Protein AF-A0AAN8F0F0-F1 (afdb_monomer_lite)

Foldseek 3Di:
DDDDDDDDDDQVVVVVVLVVCLVVDQEDADEPEDDDPPRDDPVSLLSQLQHQEHEYEYPDDEDACELVSLVSRQHQYYEAYPPYHYDLVSVLVSQVCVVVVVHRHAKYKHFYPDFCPPRDHDDDDVFQWDWDHDGRMIIIHGDDD

Organism: Trichostrongylus colubriformis (NCBI:txid6319)

Radius of gyration: 15.53 Å; chains: 1; bounding box: 41×33×35 Å

pLDDT: mean 73.92, std 14.9, range [37.16, 93.88]

Sequence (145 aa):
MSNISLGTGSCSTLAALLRHELNGSTIFFLHILEWPDDHFTTEILHLAVKKQAFYISGEEPIVPVDDNILAQLTSPNFSIGSPNLITRDGLQLFIEALARGNQKVKRGVISTNFRLREIPLPKPSSIRTFIQREGYEIRIASVEK

Structure (mmCIF, N/CA/C/O backbone):
data_AF-A0AAN8F0F0-F1
#
_entry.id   AF-A0AAN8F0F0-F1
#
loop_
_atom_site.group_PDB
_atom_site.id
_atom_site.type_symbol
_atom_site.label_atom_id
_atom_site.label_alt_id
_atom_site.label_comp_id
_atom_site.label_asym_id
_atom_site.label_entity_id
_atom_site.label_seq_id
_atom_site.pdbx_PDB_ins_code
_atom_site.Cartn_x
_atom_site.Cartn_y
_atom_site.Cartn_z
_atom_site.occupancy
_atom_site.B_iso_or_equiv
_atom_site.auth_seq_id
_atom_site.auth_comp_id
_atom_site.auth_asym_id
_atom_site.auth_atom_id
_atom_site.pdbx_PDB_model_num
ATOM 1 N N . MET A 1 1 ? 4.578 21.503 6.525 1.00 37.16 1 MET A N 1
ATOM 2 C CA . MET A 1 1 ? 4.302 20.577 5.407 1.00 37.16 1 MET A CA 1
ATOM 3 C C . MET A 1 1 ? 5.399 20.792 4.393 1.00 37.16 1 MET A C 1
ATOM 5 O O . MET A 1 1 ? 5.540 21.920 3.938 1.00 37.16 1 MET A O 1
ATOM 9 N N . SER A 1 2 ? 6.195 19.767 4.108 1.00 38.47 2 SER A N 1
ATOM 10 C CA . SER A 1 2 ? 7.252 19.857 3.101 1.00 38.47 2 SER A CA 1
ATOM 11 C C . SER A 1 2 ? 6.682 19.332 1.786 1.00 38.47 2 SER A C 1
ATOM 13 O O . SER A 1 2 ? 6.476 18.130 1.641 1.00 38.47 2 SER A O 1
ATOM 15 N N . ASN A 1 3 ? 6.356 20.238 0.862 1.00 38.06 3 ASN A N 1
ATOM 16 C CA . ASN A 1 3 ? 6.032 19.881 -0.517 1.00 38.06 3 ASN A CA 1
ATOM 17 C C . ASN A 1 3 ? 7.344 19.873 -1.288 1.00 38.06 3 ASN A C 1
ATOM 19 O O . ASN A 1 3 ? 7.949 20.928 -1.471 1.00 38.06 3 ASN A O 1
ATOM 23 N N . ILE A 1 4 ? 7.804 18.695 -1.694 1.00 45.84 4 ILE A N 1
ATOM 24 C CA . ILE A 1 4 ? 9.057 18.578 -2.427 1.00 45.84 4 ILE A CA 1
ATOM 25 C C . ILE A 1 4 ? 8.725 18.426 -3.913 1.00 45.84 4 ILE A C 1
ATOM 27 O O . ILE A 1 4 ? 8.178 17.411 -4.332 1.00 45.84 4 ILE A O 1
ATOM 31 N N . SER A 1 5 ? 9.045 19.457 -4.696 1.00 42.69 5 SER A N 1
ATOM 32 C CA . SER A 1 5 ? 9.149 19.374 -6.155 1.00 42.69 5 SER A CA 1
ATOM 33 C C . SER A 1 5 ? 10.637 19.286 -6.480 1.00 42.69 5 SER A C 1
ATOM 35 O O . SER A 1 5 ? 11.394 20.197 -6.141 1.00 42.69 5 SER A O 1
ATOM 37 N N . LEU A 1 6 ? 11.087 18.152 -7.014 1.00 47.19 6 LEU A N 1
ATOM 38 C CA . LEU A 1 6 ? 12.511 17.861 -7.188 1.00 47.19 6 LEU A CA 1
ATOM 39 C C . LEU A 1 6 ? 12.919 18.065 -8.649 1.00 47.19 6 LEU A C 1
ATOM 41 O O . LEU A 1 6 ? 12.478 17.322 -9.519 1.00 47.19 6 LEU A O 1
ATOM 45 N N . GLY A 1 7 ? 13.769 19.069 -8.887 1.00 42.69 7 GLY A N 1
ATOM 46 C CA . GLY A 1 7 ? 14.471 19.294 -10.155 1.00 42.69 7 GLY A CA 1
ATOM 47 C C . GLY A 1 7 ? 15.785 18.505 -10.265 1.00 42.69 7 GLY A C 1
ATOM 48 O O . GLY A 1 7 ? 16.237 17.883 -9.303 1.00 42.69 7 GLY A O 1
ATOM 49 N N . THR A 1 8 ? 16.401 18.547 -11.450 1.00 41.31 8 THR A N 1
ATOM 50 C CA . THR A 1 8 ? 17.546 17.726 -11.892 1.00 41.31 8 THR A CA 1
ATOM 51 C C . THR A 1 8 ? 18.831 17.955 -11.072 1.00 41.31 8 THR A C 1
ATOM 53 O O . THR A 1 8 ? 19.679 18.772 -11.436 1.00 41.31 8 THR A O 1
ATOM 56 N N . GLY A 1 9 ? 18.989 17.239 -9.957 1.00 45.97 9 GLY A N 1
ATOM 57 C CA . GLY A 1 9 ? 20.239 17.108 -9.194 1.00 45.97 9 GLY A CA 1
ATOM 58 C C . GLY A 1 9 ? 20.906 15.744 -9.414 1.00 45.97 9 GLY A C 1
ATOM 59 O O . GLY A 1 9 ? 20.268 14.815 -9.903 1.00 45.97 9 GLY A O 1
ATOM 60 N N . SER A 1 10 ? 22.187 15.593 -9.055 1.00 49.28 10 SER A N 1
ATOM 61 C CA . SER A 1 10 ? 22.862 14.290 -9.163 1.00 49.28 10 SER A CA 1
ATOM 62 C C . SER A 1 10 ? 22.271 13.259 -8.183 1.00 49.28 10 SER A C 1
ATOM 64 O O . SER A 1 10 ? 21.815 13.585 -7.081 1.00 49.28 10 SER A O 1
ATOM 66 N N . CYS A 1 11 ? 22.274 11.991 -8.594 1.00 51.75 11 CYS A N 1
ATOM 67 C CA . CYS A 1 11 ? 21.488 10.901 -8.006 1.00 51.75 11 CYS A CA 1
ATOM 68 C C . CYS A 1 11 ? 21.816 10.615 -6.528 1.00 51.75 11 CYS A C 1
ATOM 70 O O . CYS A 1 11 ? 20.927 10.329 -5.726 1.00 51.75 11 CYS A O 1
ATOM 72 N N . SER A 1 12 ? 23.089 10.719 -6.137 1.00 55.19 12 SER A N 1
ATOM 73 C CA . SER A 1 12 ? 23.535 10.491 -4.755 1.00 55.19 12 SER A CA 1
ATOM 74 C C . SER A 1 12 ? 23.131 11.630 -3.818 1.00 55.19 12 SER A C 1
ATOM 76 O O . SER A 1 12 ? 22.795 11.392 -2.656 1.00 55.19 12 SER A O 1
ATOM 78 N N . THR A 1 13 ? 23.098 12.860 -4.332 1.00 57.12 13 THR A N 1
ATOM 79 C CA . THR A 1 13 ? 22.659 14.045 -3.595 1.00 57.12 13 THR A CA 1
ATOM 80 C C . THR A 1 13 ? 21.148 14.022 -3.374 1.00 57.12 13 THR A C 1
ATOM 82 O O . THR A 1 13 ? 20.706 14.301 -2.262 1.00 57.12 13 THR A O 1
ATOM 85 N N . LEU A 1 14 ? 20.362 13.592 -4.369 1.00 58.78 14 LEU A N 1
ATOM 86 C CA . LEU A 1 14 ? 18.908 13.429 -4.240 1.00 58.78 14 LEU A CA 1
ATOM 87 C C . LEU A 1 14 ? 18.522 12.353 -3.218 1.00 58.78 14 LEU A C 1
ATOM 89 O O . LEU A 1 14 ? 17.679 12.608 -2.360 1.00 58.78 14 LEU A O 1
ATOM 93 N N . ALA A 1 15 ? 19.161 11.180 -3.247 1.00 61.81 15 ALA A N 1
ATOM 94 C CA . ALA A 1 15 ? 18.893 10.122 -2.270 1.00 61.81 15 ALA A CA 1
ATOM 95 C C . ALA A 1 15 ? 19.281 10.540 -0.839 1.00 61.81 15 ALA A C 1
ATOM 97 O O . ALA A 1 15 ? 18.559 10.247 0.114 1.00 61.81 15 ALA A O 1
ATOM 98 N N . ALA A 1 16 ? 20.399 11.256 -0.672 1.00 63.44 16 ALA A N 1
ATOM 99 C CA . ALA A 1 16 ? 20.814 11.787 0.625 1.00 63.44 16 ALA A CA 1
ATOM 100 C C . ALA A 1 16 ? 19.851 12.866 1.152 1.00 63.44 16 ALA A C 1
ATOM 102 O O . ALA A 1 16 ? 19.468 12.811 2.322 1.00 63.44 16 ALA A O 1
ATOM 103 N N . LEU A 1 17 ? 19.409 13.791 0.291 1.00 63.28 17 LEU A N 1
ATOM 104 C CA . LEU A 1 17 ? 18.383 14.792 0.611 1.00 63.28 17 LEU A CA 1
ATOM 105 C C . LEU A 1 17 ? 17.062 14.130 1.001 1.00 63.28 17 LEU A C 1
ATOM 107 O O . LEU A 1 17 ? 16.503 14.457 2.043 1.00 63.28 17 LEU A O 1
ATOM 111 N N . LEU A 1 18 ? 16.601 13.144 0.230 1.00 66.12 18 LEU A N 1
ATOM 112 C CA . LEU A 1 18 ? 15.383 12.400 0.543 1.00 66.12 18 LEU A CA 1
ATOM 113 C C . LEU A 1 18 ? 15.492 11.668 1.880 1.00 66.12 18 LEU A C 1
ATOM 115 O O . LEU A 1 18 ? 14.570 11.757 2.684 1.00 66.12 18 LEU A O 1
ATOM 119 N N . ARG A 1 19 ? 16.610 10.987 2.165 1.00 66.69 19 ARG A N 1
ATOM 120 C CA . ARG A 1 19 ? 16.824 10.335 3.469 1.00 66.69 19 ARG A CA 1
ATOM 121 C C . ARG A 1 19 ? 16.816 11.346 4.621 1.00 66.69 19 ARG A C 1
ATOM 123 O O . ARG A 1 19 ? 16.200 11.077 5.651 1.00 66.69 19 ARG A O 1
ATOM 130 N N . HIS A 1 20 ? 17.477 12.492 4.455 1.00 67.75 20 HIS A N 1
ATOM 131 C CA . HIS A 1 20 ? 17.517 13.550 5.466 1.00 67.75 20 HIS A CA 1
ATOM 132 C C . HIS A 1 20 ? 16.115 14.107 5.755 1.00 67.75 20 HIS A C 1
ATOM 134 O O . HIS A 1 20 ? 15.675 14.117 6.905 1.00 67.75 20 HIS A O 1
ATOM 140 N N . GLU A 1 21 ? 15.376 14.478 4.711 1.00 65.44 21 GLU A N 1
ATOM 141 C CA . GLU A 1 21 ? 14.020 15.018 4.833 1.00 65.44 21 GLU A CA 1
ATOM 142 C C . GLU A 1 21 ? 13.026 13.979 5.364 1.00 65.44 21 GLU A C 1
ATOM 144 O O . GLU A 1 21 ? 12.186 14.292 6.214 1.00 65.44 21 GLU A O 1
ATOM 149 N N . LEU A 1 22 ? 13.147 12.717 4.936 1.00 65.69 22 LEU A N 1
ATOM 150 C CA . LEU A 1 22 ? 12.346 11.615 5.465 1.00 65.69 22 LEU A CA 1
ATOM 151 C C . LEU A 1 22 ? 12.579 11.452 6.964 1.00 65.69 22 LEU A C 1
ATOM 153 O O . LEU A 1 22 ? 11.613 11.265 7.699 1.00 65.69 22 LEU A O 1
ATOM 157 N N . ASN A 1 23 ? 13.819 11.529 7.447 1.00 67.75 23 ASN A N 1
ATOM 158 C CA . ASN A 1 23 ? 14.116 11.361 8.870 1.00 67.75 23 ASN A CA 1
ATOM 159 C C . ASN A 1 23 ? 13.459 12.430 9.757 1.00 67.75 23 ASN A C 1
ATOM 161 O O . ASN A 1 23 ? 13.075 12.107 10.879 1.00 67.75 23 ASN A O 1
ATOM 165 N N . GLY A 1 24 ? 13.264 13.652 9.252 1.00 65.25 24 GLY A N 1
ATOM 166 C CA . GLY A 1 24 ? 12.589 14.733 9.981 1.00 65.25 24 GLY A CA 1
ATOM 167 C C . GLY A 1 24 ? 11.070 14.817 9.778 1.00 65.25 24 GLY A C 1
ATOM 168 O O . GLY A 1 24 ? 10.377 15.428 10.592 1.00 65.25 24 GLY A O 1
ATOM 169 N N . SER A 1 25 ? 10.530 14.216 8.715 1.00 64.75 25 SER A N 1
ATOM 170 C CA . SER A 1 25 ? 9.139 14.440 8.297 1.00 64.75 25 SER A CA 1
ATOM 171 C C . SER A 1 25 ? 8.163 13.378 8.809 1.00 64.75 25 SER A C 1
ATOM 173 O O . SER A 1 25 ? 8.421 12.175 8.754 1.00 64.75 25 SER A O 1
ATOM 175 N N . THR A 1 26 ? 6.979 13.814 9.250 1.00 65.50 26 THR A N 1
ATOM 176 C CA . THR A 1 26 ? 5.845 12.933 9.592 1.00 65.50 26 THR A CA 1
ATOM 177 C C . THR A 1 26 ? 5.009 12.543 8.373 1.00 65.50 26 THR A C 1
ATOM 179 O O . THR A 1 26 ? 4.441 11.451 8.344 1.00 65.50 26 THR A O 1
ATOM 182 N N . ILE A 1 27 ? 4.950 13.414 7.365 1.00 62.50 27 ILE A N 1
ATOM 183 C CA . ILE A 1 27 ? 4.146 13.268 6.149 1.00 62.50 27 ILE A CA 1
ATOM 184 C C . ILE A 1 27 ? 5.080 13.286 4.942 1.00 62.50 27 ILE A C 1
ATOM 186 O O . ILE A 1 27 ? 5.961 14.142 4.869 1.00 62.50 27 ILE A O 1
ATOM 190 N N . PHE A 1 28 ? 4.866 12.376 3.997 1.00 67.94 28 PHE A N 1
ATOM 191 C CA . PHE A 1 28 ? 5.637 12.278 2.766 1.00 67.94 28 PHE A CA 1
ATOM 192 C C . PHE A 1 28 ? 4.705 12.236 1.551 1.00 67.94 28 PHE A C 1
ATOM 194 O O . PHE A 1 28 ? 3.869 11.338 1.426 1.00 67.94 28 PHE A O 1
ATOM 201 N N . PHE A 1 29 ? 4.866 13.215 0.662 1.00 62.91 29 PHE A N 1
ATOM 202 C CA . PHE A 1 29 ? 4.204 13.263 -0.637 1.00 62.91 29 PHE A CA 1
ATOM 203 C C . PHE A 1 29 ? 5.254 13.091 -1.724 1.00 62.91 29 PHE A C 1
ATOM 205 O O . PHE A 1 29 ? 6.193 13.881 -1.799 1.00 62.91 29 PHE A O 1
ATOM 212 N N . LEU A 1 30 ? 5.077 12.077 -2.564 1.00 65.88 30 LEU A N 1
ATOM 213 C CA . LEU A 1 30 ? 5.908 11.845 -3.731 1.00 65.88 30 LEU A CA 1
ATOM 214 C C . LEU A 1 30 ? 5.036 11.820 -4.981 1.00 65.88 30 LEU A C 1
ATOM 216 O O . LEU A 1 30 ? 4.106 11.023 -5.095 1.00 65.88 30 LEU A O 1
ATOM 220 N N . HIS A 1 31 ? 5.358 12.702 -5.917 1.00 61.84 31 HIS A N 1
ATOM 221 C CA . HIS A 1 31 ? 4.724 12.759 -7.223 1.00 61.84 31 HIS A CA 1
ATOM 222 C C . HIS A 1 31 ? 5.790 12.437 -8.273 1.00 61.84 31 HIS A C 1
ATOM 224 O O . HIS A 1 31 ? 6.706 13.229 -8.492 1.00 61.84 31 HIS A O 1
ATOM 230 N N . ILE A 1 32 ? 5.716 11.242 -8.857 1.00 58.97 32 ILE A N 1
ATOM 231 C CA . ILE A 1 32 ? 6.670 10.728 -9.844 1.00 58.97 32 ILE A CA 1
ATOM 232 C C . ILE A 1 32 ? 6.153 11.153 -11.222 1.00 58.97 32 ILE A C 1
ATOM 234 O O . ILE A 1 32 ? 5.409 10.414 -11.854 1.00 58.97 32 ILE A O 1
ATOM 238 N N . LEU A 1 33 ? 6.454 12.383 -11.648 1.00 50.38 33 LEU A N 1
ATOM 239 C CA . LEU A 1 33 ? 6.074 12.847 -12.993 1.00 50.38 33 LEU A CA 1
ATOM 240 C C . LEU A 1 33 ? 7.144 12.566 -14.045 1.00 50.38 33 LEU A C 1
ATOM 242 O O . LEU A 1 33 ? 6.794 12.287 -15.179 1.00 50.38 33 LEU A O 1
ATOM 246 N N . GLU A 1 34 ? 8.428 12.664 -13.693 1.00 50.19 34 GLU A N 1
ATOM 247 C CA . GLU A 1 34 ? 9.526 12.659 -14.677 1.00 50.19 34 GLU A CA 1
ATOM 248 C C . GLU A 1 34 ? 10.849 12.205 -14.034 1.00 50.19 34 GLU A C 1
ATOM 250 O O . GLU A 1 34 ? 11.880 12.871 -14.136 1.00 50.19 34 GLU A O 1
ATOM 255 N N . TRP A 1 35 ? 10.827 11.121 -13.258 1.00 55.19 35 TRP A N 1
ATOM 256 C CA . TRP A 1 35 ? 12.049 10.628 -12.614 1.00 55.19 35 TRP A CA 1
ATOM 257 C C . TRP A 1 35 ? 12.706 9.538 -13.461 1.00 55.19 35 TRP A C 1
ATOM 259 O O . TRP A 1 35 ? 12.014 8.598 -13.840 1.00 55.19 35 TRP A O 1
ATOM 269 N N . PRO A 1 36 ? 14.023 9.624 -13.738 1.00 53.56 36 PRO A N 1
ATOM 270 C CA . PRO A 1 36 ? 14.727 8.552 -14.427 1.00 53.56 36 PRO A CA 1
ATOM 271 C C . PRO A 1 36 ? 14.644 7.250 -13.619 1.00 53.56 36 PRO A C 1
ATOM 273 O O . PRO A 1 36 ? 14.849 7.266 -12.399 1.00 53.56 36 PRO A O 1
ATOM 276 N N . ASP A 1 37 ? 14.372 6.146 -14.320 1.00 55.31 37 ASP A N 1
ATOM 277 C CA . ASP A 1 37 ? 14.078 4.802 -13.789 1.00 55.31 37 ASP A CA 1
ATOM 278 C C . ASP A 1 37 ? 15.062 4.300 -12.713 1.00 55.31 37 ASP A C 1
ATOM 280 O O . ASP A 1 37 ? 14.687 3.557 -11.806 1.00 55.31 37 ASP A O 1
ATOM 284 N N . ASP A 1 38 ? 16.314 4.758 -12.746 1.00 56.03 38 ASP A N 1
ATOM 285 C CA . ASP A 1 38 ? 17.412 4.205 -11.947 1.00 56.03 38 ASP A CA 1
ATOM 286 C C . ASP A 1 38 ? 17.583 4.845 -10.554 1.00 56.03 38 ASP A C 1
ATOM 288 O O . ASP A 1 38 ? 18.543 4.545 -9.836 1.00 56.03 38 ASP A O 1
ATOM 292 N N . HIS A 1 39 ? 16.727 5.793 -10.160 1.00 56.41 39 HIS A N 1
ATOM 293 C CA . HIS A 1 39 ? 17.009 6.663 -9.001 1.00 56.41 39 HIS A CA 1
ATOM 294 C C . HIS A 1 39 ? 16.095 6.469 -7.803 1.00 56.41 39 HIS A C 1
ATOM 296 O O . HIS A 1 39 ? 16.364 7.010 -6.725 1.00 56.41 39 HIS A O 1
ATOM 302 N N . PHE A 1 40 ? 15.053 5.661 -7.954 1.00 62.50 40 PHE A N 1
ATOM 303 C CA . PHE A 1 40 ? 14.154 5.353 -6.862 1.00 62.50 40 PHE A CA 1
ATOM 304 C C . PHE A 1 40 ? 14.435 3.955 -6.322 1.00 62.50 40 PHE A C 1
ATOM 306 O O . PHE A 1 40 ? 13.905 2.945 -6.778 1.00 62.50 40 PHE A O 1
ATOM 313 N N . THR A 1 41 ? 15.330 3.901 -5.338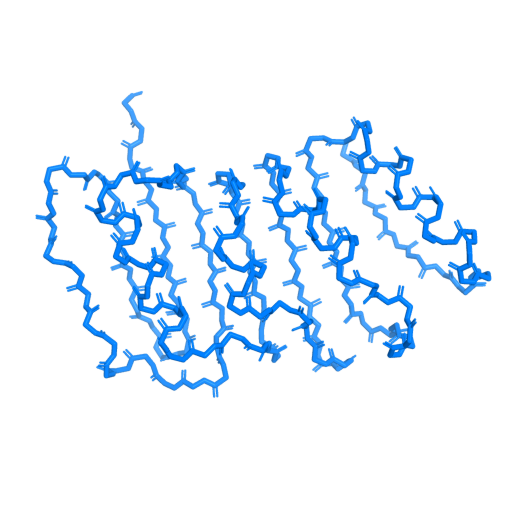 1.00 68.19 41 THR A N 1
ATOM 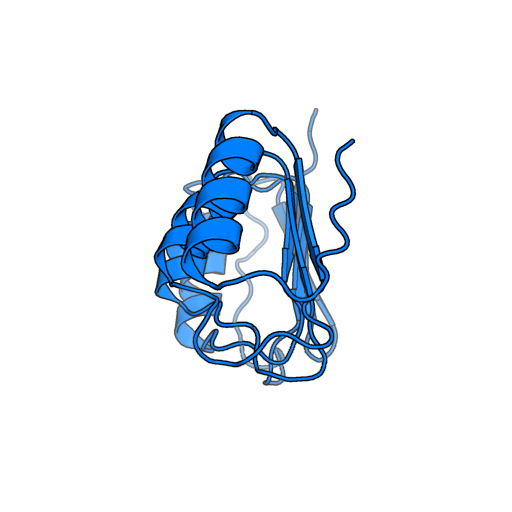314 C CA . THR A 1 41 ? 15.732 2.635 -4.734 1.00 68.19 41 THR A CA 1
ATOM 315 C C . THR A 1 41 ? 14.638 2.111 -3.807 1.00 68.19 41 THR A C 1
ATOM 317 O O . THR A 1 41 ? 13.972 2.866 -3.092 1.00 68.19 41 THR A O 1
ATOM 320 N N . THR A 1 42 ? 14.509 0.786 -3.739 1.00 70.12 42 THR A N 1
ATOM 321 C CA . THR A 1 42 ? 13.658 0.065 -2.776 1.00 70.12 42 THR A CA 1
ATOM 322 C C . THR A 1 42 ? 13.857 0.553 -1.331 1.00 70.12 42 THR A C 1
ATOM 324 O O . THR A 1 42 ? 12.940 0.526 -0.514 1.00 70.12 42 THR A O 1
ATOM 327 N N . GLU A 1 43 ? 15.048 1.059 -1.005 1.00 74.00 43 GLU A N 1
ATOM 328 C CA . GLU A 1 43 ? 15.367 1.622 0.306 1.00 74.00 43 GLU A CA 1
ATOM 329 C C . GLU A 1 43 ? 14.549 2.880 0.645 1.00 74.00 43 GLU A C 1
ATOM 331 O O . GLU A 1 43 ? 14.053 3.004 1.766 1.00 74.00 43 GLU A O 1
ATOM 336 N N . ILE A 1 44 ? 14.362 3.797 -0.311 1.00 74.12 44 ILE A N 1
ATOM 337 C CA . ILE A 1 44 ? 13.576 5.023 -0.096 1.00 74.12 44 ILE A CA 1
ATOM 338 C C . ILE A 1 44 ? 12.111 4.659 0.159 1.00 74.12 44 ILE A C 1
ATOM 340 O O . ILE A 1 44 ? 11.485 5.214 1.065 1.00 74.12 44 ILE A O 1
ATOM 344 N N . LEU A 1 45 ? 11.587 3.663 -0.560 1.00 75.31 45 LEU A N 1
ATOM 345 C CA . LEU A 1 45 ? 10.246 3.128 -0.322 1.00 75.31 45 LEU A CA 1
ATOM 346 C C . LEU A 1 45 ? 10.097 2.523 1.065 1.00 75.31 45 LEU A C 1
ATOM 348 O O . LEU A 1 45 ? 9.157 2.876 1.774 1.00 75.31 45 LEU A O 1
ATOM 352 N N . HIS A 1 46 ? 11.039 1.676 1.487 1.00 78.69 46 HIS A N 1
ATOM 353 C CA . HIS A 1 46 ? 11.028 1.094 2.831 1.00 78.69 46 HIS A CA 1
ATOM 354 C C . HIS A 1 46 ? 10.985 2.156 3.936 1.00 78.69 46 HIS A C 1
ATOM 356 O O . HIS A 1 46 ? 10.382 1.928 4.988 1.00 78.69 46 HIS A O 1
ATOM 362 N N . LEU A 1 47 ? 11.624 3.309 3.724 1.00 75.69 47 LEU A N 1
ATOM 363 C CA . LEU A 1 47 ? 11.579 4.430 4.662 1.00 75.69 47 LEU A CA 1
ATOM 364 C C . LEU A 1 47 ? 10.253 5.195 4.585 1.00 75.69 47 LEU A C 1
ATOM 366 O O . LEU A 1 47 ? 9.708 5.578 5.623 1.00 75.69 47 LEU A O 1
ATOM 370 N N . ALA A 1 48 ? 9.729 5.409 3.379 1.00 75.00 48 ALA A N 1
ATOM 371 C CA . ALA A 1 48 ? 8.514 6.179 3.138 1.00 75.00 48 ALA A CA 1
ATOM 372 C C . ALA A 1 48 ? 7.252 5.478 3.671 1.00 75.00 48 ALA A C 1
ATOM 374 O O . ALA A 1 48 ? 6.438 6.108 4.348 1.00 75.00 48 ALA A O 1
ATOM 375 N N . VAL A 1 49 ? 7.120 4.161 3.473 1.00 79.88 49 VAL A N 1
ATOM 376 C CA . VAL A 1 49 ? 5.943 3.388 3.925 1.00 79.88 49 VAL A CA 1
ATOM 377 C C . VAL A 1 49 ? 5.800 3.302 5.447 1.00 79.88 49 VAL A C 1
ATOM 379 O O . VAL A 1 49 ? 4.752 2.901 5.961 1.00 79.88 49 VAL A O 1
ATOM 382 N N . LYS A 1 50 ? 6.838 3.714 6.183 1.00 80.19 50 LYS A N 1
ATOM 383 C CA . LYS A 1 50 ? 6.854 3.760 7.648 1.00 80.19 50 LYS A CA 1
ATOM 384 C C . LYS A 1 50 ? 6.414 5.109 8.232 1.00 80.19 50 LYS A C 1
ATOM 386 O O . LYS A 1 50 ? 6.333 5.246 9.452 1.00 80.19 50 LYS A O 1
ATOM 391 N N . LYS A 1 51 ? 6.145 6.120 7.398 1.00 78.94 51 LYS A N 1
ATOM 392 C CA . LYS A 1 51 ? 5.758 7.479 7.833 1.00 78.94 51 LYS A CA 1
ATOM 393 C C . LYS A 1 51 ? 4.284 7.571 8.228 1.00 78.94 51 LYS A C 1
ATOM 395 O O . LYS A 1 51 ? 3.515 6.657 7.960 1.00 78.94 51 LYS A O 1
ATOM 400 N N . GLN A 1 52 ? 3.858 8.663 8.873 1.00 68.94 52 GLN A N 1
ATOM 401 C CA . GLN A 1 52 ? 2.456 8.816 9.306 1.00 68.94 52 GLN A CA 1
ATOM 402 C C . GLN A 1 52 ? 1.486 9.041 8.141 1.00 68.94 52 GLN A C 1
ATOM 404 O O . GLN A 1 52 ? 0.305 8.706 8.252 1.00 68.94 52 GLN A O 1
ATOM 409 N N . ALA A 1 53 ? 1.977 9.616 7.045 1.00 67.31 53 ALA A N 1
ATOM 410 C CA . ALA A 1 53 ? 1.242 9.691 5.796 1.00 67.31 53 ALA A CA 1
ATOM 411 C C . ALA A 1 53 ? 2.179 9.491 4.601 1.00 67.31 53 ALA A C 1
ATOM 413 O O . ALA A 1 53 ? 3.274 10.0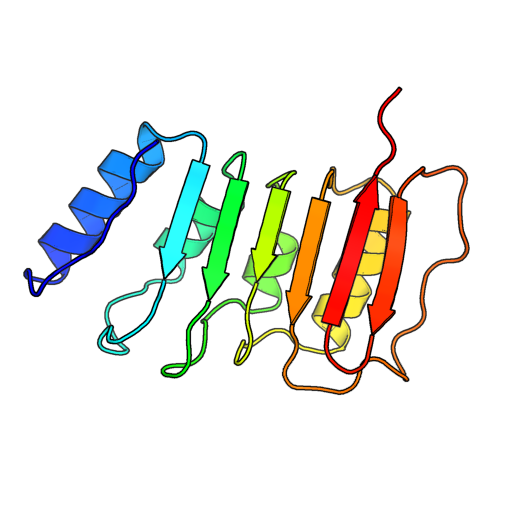58 4.584 1.00 67.31 53 ALA A O 1
ATOM 414 N N . PHE A 1 54 ? 1.734 8.694 3.630 1.00 75.81 54 PHE A N 1
ATOM 415 C CA . PHE A 1 54 ? 2.485 8.339 2.428 1.00 75.81 54 PHE A CA 1
ATOM 416 C C . PHE A 1 54 ? 1.606 8.465 1.180 1.00 75.81 54 PHE A C 1
ATOM 418 O O . PHE A 1 54 ? 0.609 7.760 1.042 1.00 75.81 54 PHE A O 1
ATOM 425 N N . TYR A 1 55 ? 1.974 9.345 0.257 1.00 73.00 55 TYR A N 1
ATOM 426 C CA . TYR A 1 55 ? 1.313 9.464 -1.040 1.00 73.00 55 TYR A CA 1
ATOM 427 C C . TYR A 1 55 ? 2.320 9.195 -2.153 1.00 73.00 55 TYR A C 1
ATOM 429 O O . TYR A 1 55 ? 3.382 9.818 -2.169 1.00 73.00 55 TYR A O 1
ATOM 437 N N . ILE A 1 56 ? 1.971 8.303 -3.076 1.00 73.25 56 ILE A N 1
ATOM 438 C CA . ILE A 1 56 ? 2.745 8.029 -4.282 1.00 73.25 56 ILE A CA 1
ATOM 439 C C . ILE A 1 56 ? 1.810 7.933 -5.489 1.00 73.25 56 ILE A C 1
ATOM 441 O O . ILE A 1 56 ? 0.855 7.156 -5.484 1.00 73.25 56 ILE A O 1
ATOM 445 N N . SER A 1 57 ? 2.072 8.724 -6.525 1.00 69.88 57 SER A N 1
ATOM 446 C CA . SER A 1 57 ? 1.435 8.585 -7.839 1.00 69.88 57 SER A CA 1
ATOM 447 C C . SER A 1 57 ? 2.440 8.887 -8.942 1.00 69.88 57 SER A C 1
ATOM 449 O O . SER A 1 57 ? 3.335 9.708 -8.741 1.00 69.88 57 SER A O 1
ATOM 451 N N . GLY A 1 58 ? 2.281 8.236 -10.089 1.00 63.97 58 GLY A N 1
ATOM 452 C CA . GLY A 1 58 ? 3.047 8.499 -11.302 1.00 63.97 58 GLY A CA 1
ATOM 453 C C . GLY A 1 58 ? 2.274 8.024 -12.526 1.00 63.97 58 GLY A C 1
ATOM 454 O O . GLY A 1 58 ? 1.464 7.106 -12.404 1.00 63.97 58 GLY A O 1
ATOM 455 N N . GLU A 1 59 ? 2.473 8.694 -13.660 1.00 57.59 59 GLU A N 1
ATOM 456 C CA . GLU A 1 59 ? 1.889 8.295 -14.949 1.00 57.59 59 GLU A CA 1
ATOM 457 C C . GLU A 1 59 ? 2.825 7.306 -15.651 1.00 57.59 59 GLU A C 1
ATOM 459 O O . GLU A 1 59 ? 2.414 6.187 -15.945 1.00 57.59 59 GLU A O 1
ATOM 464 N N . GLU A 1 60 ? 4.101 7.680 -15.787 1.00 56.31 60 GLU A N 1
ATOM 465 C CA . GLU A 1 60 ? 5.243 6.827 -16.118 1.00 56.31 60 GLU A CA 1
ATOM 466 C C . GLU A 1 60 ? 6.514 7.447 -15.49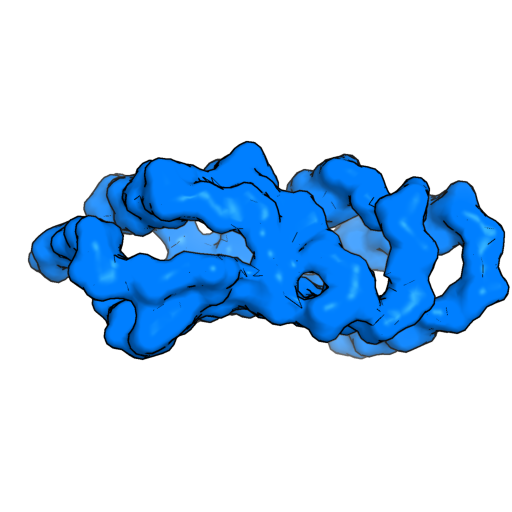6 1.00 56.31 60 GLU A C 1
ATOM 468 O O . GLU A 1 60 ? 6.613 8.676 -15.428 1.00 56.31 60 GLU A O 1
ATOM 473 N N . PRO A 1 61 ? 7.490 6.644 -15.037 1.00 61.62 61 PRO A N 1
ATOM 474 C CA . PRO A 1 61 ? 7.505 5.178 -15.002 1.00 61.62 61 PRO A CA 1
ATOM 475 C C . PRO A 1 61 ? 6.659 4.556 -13.874 1.00 61.62 61 PRO A C 1
ATOM 477 O O . PRO A 1 61 ? 6.144 5.248 -12.994 1.00 61.62 61 PRO A O 1
ATOM 480 N N . ILE A 1 62 ? 6.502 3.223 -13.924 1.00 66.25 62 ILE A N 1
ATOM 481 C CA . ILE A 1 62 ? 5.743 2.411 -12.954 1.00 66.25 62 ILE A CA 1
ATOM 482 C C . ILE A 1 62 ? 6.160 2.750 -11.521 1.00 66.25 62 ILE A C 1
ATOM 484 O O . ILE A 1 62 ? 7.338 2.708 -11.177 1.00 66.25 62 ILE A O 1
ATOM 488 N N . VAL A 1 63 ? 5.176 2.997 -10.655 1.00 70.06 63 VAL A N 1
ATOM 489 C CA . VAL A 1 63 ? 5.373 3.145 -9.214 1.00 70.06 63 VAL A CA 1
ATOM 490 C C . VAL A 1 63 ? 5.947 1.830 -8.662 1.00 70.06 63 VAL A C 1
ATOM 492 O O . VAL A 1 63 ? 5.243 0.818 -8.653 1.00 70.06 63 VAL A O 1
ATOM 495 N N . PRO A 1 64 ? 7.186 1.796 -8.138 1.00 78.69 64 PRO A N 1
ATOM 496 C CA . PRO A 1 64 ? 7.857 0.543 -7.779 1.00 78.69 64 PRO A CA 1
ATOM 497 C C . PRO A 1 64 ? 7.428 0.025 -6.397 1.00 78.69 64 PRO A C 1
ATOM 499 O O . PRO A 1 64 ? 8.224 -0.485 -5.613 1.00 78.69 64 PRO A O 1
ATOM 502 N N . VAL A 1 65 ? 6.145 0.181 -6.075 1.00 84.94 65 VAL A N 1
ATOM 503 C CA . VAL A 1 65 ? 5.516 -0.444 -4.916 1.00 84.94 65 VAL A CA 1
ATOM 504 C C . VAL A 1 65 ? 5.088 -1.843 -5.333 1.00 84.94 65 VAL A C 1
ATOM 506 O O . VAL A 1 65 ? 4.186 -1.992 -6.156 1.00 84.94 65 VAL A O 1
ATOM 509 N N . ASP A 1 66 ? 5.751 -2.843 -4.768 1.00 90.69 66 ASP A N 1
ATOM 510 C CA . ASP A 1 66 ? 5.449 -4.262 -4.932 1.00 90.69 66 ASP A CA 1
ATOM 511 C C . ASP A 1 66 ? 4.788 -4.838 -3.664 1.00 90.69 66 ASP A C 1
ATOM 513 O O . ASP A 1 66 ? 4.494 -4.128 -2.693 1.00 90.69 66 ASP A O 1
ATOM 517 N N . ASP A 1 67 ? 4.579 -6.152 -3.657 1.00 93.38 67 ASP A N 1
ATOM 518 C CA . ASP A 1 67 ? 3.989 -6.875 -2.528 1.00 93.38 67 ASP A CA 1
ATOM 519 C C . ASP A 1 67 ? 4.836 -6.781 -1.245 1.00 93.38 67 ASP A C 1
ATOM 521 O O . ASP A 1 67 ? 4.289 -6.726 -0.141 1.00 93.38 67 ASP A O 1
ATOM 525 N N . ASN A 1 68 ? 6.166 -6.716 -1.368 1.00 91.06 68 ASN A N 1
ATOM 526 C CA . ASN A 1 68 ? 7.081 -6.629 -0.227 1.00 91.06 68 ASN A CA 1
ATOM 527 C C . ASN A 1 68 ? 7.008 -5.256 0.444 1.00 91.06 68 ASN A C 1
ATOM 529 O O . ASN A 1 68 ? 7.038 -5.156 1.676 1.00 91.06 68 ASN A O 1
ATOM 533 N N . ILE A 1 69 ? 6.913 -4.195 -0.358 1.00 90.12 69 ILE A N 1
ATOM 534 C CA . ILE A 1 69 ? 6.709 -2.829 0.120 1.00 90.12 69 ILE A CA 1
ATOM 535 C C . ILE A 1 69 ? 5.326 -2.703 0.762 1.00 90.12 69 ILE A C 1
ATOM 537 O O . ILE A 1 69 ? 5.209 -2.147 1.858 1.00 90.12 69 ILE A O 1
ATOM 541 N N . LEU A 1 70 ? 4.291 -3.269 0.134 1.00 91.62 70 LEU A N 1
ATOM 542 C CA . LEU A 1 70 ? 2.930 -3.275 0.669 1.00 91.62 70 LEU A CA 1
ATOM 543 C C . LEU A 1 70 ? 2.848 -3.992 2.028 1.00 91.62 70 LEU A C 1
ATOM 545 O O . LEU A 1 70 ? 2.232 -3.479 2.966 1.00 91.62 70 LEU A O 1
ATOM 549 N N . ALA A 1 71 ? 3.520 -5.136 2.178 1.00 90.88 71 ALA A N 1
ATOM 550 C CA . ALA A 1 71 ? 3.570 -5.886 3.435 1.00 90.88 71 ALA A CA 1
ATOM 551 C C . ALA A 1 71 ? 4.236 -5.106 4.587 1.00 90.88 71 ALA A C 1
ATOM 553 O O . ALA A 1 71 ? 3.938 -5.348 5.756 1.00 90.88 71 ALA A O 1
ATOM 554 N N . GLN A 1 72 ? 5.113 -4.148 4.275 1.00 89.88 72 GLN A N 1
ATOM 555 C CA . GLN A 1 72 ? 5.825 -3.324 5.257 1.00 89.88 72 GLN A CA 1
ATOM 556 C C . GLN A 1 72 ? 5.122 -2.000 5.590 1.00 89.88 72 GLN A C 1
ATOM 558 O O . GLN A 1 72 ? 5.636 -1.218 6.394 1.00 89.88 72 GLN A O 1
ATOM 563 N N . LEU A 1 73 ? 3.964 -1.725 4.988 1.00 87.88 73 LEU A N 1
ATOM 564 C CA . LEU A 1 73 ? 3.253 -0.458 5.126 1.00 87.88 73 LEU A CA 1
ATOM 565 C C . LEU A 1 73 ? 2.707 -0.246 6.545 1.00 87.88 73 LEU A C 1
ATOM 567 O O . LEU A 1 73 ? 1.633 -0.722 6.897 1.00 87.88 73 LEU A O 1
ATOM 571 N N . THR A 1 74 ? 3.402 0.523 7.378 1.00 85.12 74 THR A N 1
ATOM 572 C CA . THR A 1 74 ? 2.898 0.878 8.719 1.00 85.12 74 THR A CA 1
ATOM 573 C C . THR A 1 74 ? 2.192 2.228 8.747 1.00 85.12 74 THR A C 1
ATOM 575 O O . THR A 1 74 ? 1.717 2.650 9.803 1.00 85.12 74 THR A O 1
ATOM 578 N N . SER A 1 75 ? 2.135 2.923 7.609 1.00 83.19 75 SER A N 1
ATOM 579 C CA . SER A 1 75 ? 1.496 4.227 7.516 1.00 83.19 75 SER A CA 1
ATOM 580 C C . SER A 1 75 ? -0.015 4.138 7.766 1.00 83.19 75 SER A C 1
ATOM 582 O O . SER A 1 75 ? -0.708 3.407 7.057 1.00 83.19 75 SER A O 1
ATOM 584 N N . PRO A 1 76 ? -0.568 4.894 8.735 1.00 85.06 76 PRO A N 1
ATOM 585 C CA . PRO A 1 76 ? -2.005 4.910 8.973 1.00 85.06 76 PRO A CA 1
ATOM 586 C C . PRO A 1 76 ? -2.778 5.631 7.866 1.00 85.06 76 PRO A C 1
ATOM 588 O O . PRO A 1 76 ? -3.974 5.382 7.719 1.00 85.06 76 PRO A O 1
ATOM 591 N N . ASN A 1 77 ? -2.130 6.521 7.107 1.00 84.94 77 ASN A N 1
ATOM 592 C CA . ASN A 1 77 ? -2.745 7.235 5.995 1.00 84.94 77 ASN A CA 1
ATOM 593 C C . ASN A 1 77 ? -1.927 7.031 4.722 1.00 84.94 77 ASN A C 1
ATOM 595 O O . ASN A 1 77 ? -0.762 7.412 4.692 1.00 84.94 77 ASN A O 1
ATOM 599 N N . PHE A 1 78 ? -2.511 6.489 3.658 1.00 87.69 78 PHE A N 1
ATOM 600 C CA . PHE A 1 78 ? -1.760 6.314 2.418 1.00 87.69 78 PHE A CA 1
ATOM 601 C C . PHE A 1 78 ? -2.594 6.410 1.144 1.00 87.69 78 PHE A C 1
ATOM 603 O O . PHE A 1 78 ? -3.809 6.212 1.150 1.00 87.69 78 PHE A O 1
ATOM 610 N N . SER A 1 79 ? -1.907 6.689 0.041 1.00 88.62 79 SER A N 1
ATOM 611 C CA . SER A 1 79 ? -2.438 6.612 -1.317 1.00 88.62 79 SER A CA 1
ATOM 612 C C . SER A 1 79 ? -1.361 6.067 -2.247 1.00 88.62 79 SER A C 1
ATOM 614 O O . SER A 1 79 ? -0.265 6.622 -2.298 1.00 88.62 79 SER A O 1
ATOM 616 N N . ILE A 1 80 ? -1.674 4.992 -2.964 1.00 89.00 80 ILE A N 1
ATOM 617 C CA . ILE A 1 80 ? -0.784 4.330 -3.918 1.00 89.00 80 ILE A CA 1
ATOM 618 C C . ILE A 1 80 ? -1.459 4.352 -5.288 1.00 89.00 80 ILE A C 1
ATOM 620 O O . ILE A 1 80 ? -2.511 3.741 -5.468 1.00 89.00 80 ILE A O 1
ATOM 624 N N . GLY A 1 81 ? -0.872 5.081 -6.232 1.00 85.56 81 GLY A N 1
ATOM 625 C CA . GLY A 1 81 ? -1.348 5.187 -7.608 1.00 85.56 81 GLY A CA 1
ATOM 626 C C . GLY A 1 81 ? -0.971 3.989 -8.483 1.00 85.56 81 GLY A C 1
ATOM 627 O O . GLY A 1 81 ? -0.139 3.159 -8.116 1.00 85.56 81 GLY A O 1
ATOM 628 N N . SER A 1 82 ? -1.596 3.937 -9.658 1.00 83.75 82 SER A N 1
ATOM 629 C CA . SER A 1 82 ? -1.306 3.014 -10.761 1.00 83.75 82 SER A CA 1
ATOM 630 C C . SER A 1 82 ? -0.581 3.784 -11.879 1.00 83.75 82 SER A C 1
ATOM 632 O O . SER A 1 82 ? -0.939 4.944 -12.075 1.00 83.75 82 SER A O 1
ATOM 634 N N . PRO A 1 83 ? 0.338 3.160 -12.645 1.00 83.81 83 PRO A N 1
ATOM 635 C CA . PRO A 1 83 ? 0.700 1.743 -12.579 1.00 83.81 83 PRO A CA 1
ATOM 636 C C . PRO A 1 83 ? 1.643 1.406 -11.413 1.00 83.81 83 PRO A C 1
ATOM 638 O O . PRO A 1 83 ? 2.559 2.168 -11.135 1.00 83.81 83 PRO A O 1
ATOM 641 N N . ASN A 1 84 ? 1.440 0.267 -10.735 1.00 87.62 84 ASN A N 1
ATOM 642 C CA . ASN A 1 84 ? 2.337 -0.258 -9.685 1.00 87.62 84 ASN A CA 1
ATOM 643 C C . ASN A 1 84 ? 2.649 -1.757 -9.843 1.00 87.62 84 ASN A C 1
ATOM 645 O O . ASN A 1 84 ? 2.135 -2.405 -10.748 1.00 87.62 84 ASN A O 1
ATOM 649 N N . LEU A 1 85 ? 3.512 -2.314 -8.992 1.00 90.00 85 LEU A N 1
ATOM 650 C CA . LEU A 1 85 ? 3.949 -3.717 -9.055 1.00 90.00 85 LEU A CA 1
ATOM 651 C C . LEU A 1 85 ? 3.196 -4.635 -8.078 1.00 90.00 85 LEU A C 1
ATOM 653 O O . LEU A 1 85 ? 3.583 -5.789 -7.904 1.00 90.00 85 LEU A O 1
ATOM 657 N N . ILE A 1 86 ? 2.135 -4.141 -7.435 1.00 93.12 86 ILE A N 1
ATOM 658 C CA . ILE A 1 86 ? 1.320 -4.934 -6.511 1.00 93.12 86 ILE A CA 1
ATOM 659 C C . ILE A 1 86 ? 0.611 -6.027 -7.308 1.00 93.12 86 ILE A C 1
ATOM 661 O O . ILE A 1 86 ? -0.017 -5.760 -8.336 1.00 93.12 86 ILE A O 1
ATOM 665 N N . THR A 1 87 ? 0.679 -7.262 -6.822 1.00 93.88 87 THR A N 1
ATOM 666 C CA . THR A 1 87 ? -0.029 -8.400 -7.403 1.00 93.88 87 THR A CA 1
ATOM 667 C C . THR A 1 87 ? -1.389 -8.603 -6.735 1.00 93.88 87 THR A C 1
ATOM 669 O O . THR A 1 87 ? -1.716 -8.022 -5.695 1.00 93.88 87 THR A O 1
ATOM 672 N N . ARG A 1 88 ? -2.222 -9.459 -7.335 1.00 92.06 88 ARG A N 1
ATOM 673 C CA . ARG A 1 88 ? -3.500 -9.861 -6.728 1.00 92.06 88 ARG A CA 1
ATOM 674 C C . ARG A 1 88 ? -3.292 -10.545 -5.380 1.00 92.06 88 ARG A C 1
ATOM 676 O O . ARG A 1 88 ? -4.009 -10.228 -4.433 1.00 92.06 88 ARG A O 1
ATOM 683 N N . ASP A 1 89 ? -2.304 -11.430 -5.305 1.00 92.69 89 ASP A N 1
ATOM 684 C CA . ASP A 1 89 ? -2.015 -12.221 -4.111 1.00 92.69 89 ASP A CA 1
ATOM 685 C C . ASP A 1 89 ? -1.457 -11.333 -2.997 1.00 92.69 89 ASP A C 1
ATOM 687 O O . ASP A 1 89 ? -1.925 -11.404 -1.860 1.00 92.69 89 ASP A O 1
ATOM 691 N N . GLY A 1 90 ? -0.534 -10.422 -3.322 1.00 93.31 90 GLY A N 1
ATOM 692 C CA . GLY A 1 90 ? -0.016 -9.452 -2.358 1.00 93.31 90 GLY A CA 1
ATOM 693 C C . GLY A 1 90 ? -1.102 -8.536 -1.803 1.00 93.31 90 GLY A C 1
ATOM 694 O O . GLY A 1 90 ? -1.187 -8.333 -0.588 1.00 93.31 90 GLY A O 1
ATOM 695 N N . LEU A 1 91 ? -1.999 -8.043 -2.666 1.00 92.88 91 LEU A N 1
ATOM 696 C CA . LEU A 1 91 ? -3.140 -7.248 -2.219 1.00 92.88 91 LEU A CA 1
ATOM 697 C C . LEU A 1 91 ? -4.098 -8.060 -1.335 1.00 92.88 91 LEU A C 1
ATOM 699 O O . LEU A 1 91 ? -4.575 -7.549 -0.319 1.00 92.88 91 LEU A O 1
ATOM 703 N N . GLN A 1 92 ? -4.374 -9.318 -1.682 1.00 91.44 92 GLN A N 1
ATOM 704 C CA . GLN A 1 92 ? -5.209 -10.187 -0.858 1.00 91.44 92 GLN A CA 1
ATOM 705 C C . GLN A 1 92 ? -4.586 -10.410 0.528 1.00 91.44 92 GLN A C 1
ATOM 707 O O . GLN A 1 92 ? -5.265 -10.221 1.538 1.00 91.44 92 GLN A O 1
ATOM 712 N N . LEU A 1 93 ? -3.294 -10.738 0.598 1.00 91.50 93 LEU A N 1
ATOM 713 C CA . LEU A 1 93 ? -2.580 -10.929 1.863 1.00 91.50 93 LEU A CA 1
ATOM 714 C C . LEU A 1 93 ? -2.611 -9.673 2.741 1.00 91.50 93 LEU A C 1
ATOM 716 O O . LEU A 1 93 ? -2.812 -9.770 3.955 1.00 91.50 93 LEU A O 1
ATOM 720 N N . PHE A 1 94 ? -2.466 -8.494 2.134 1.00 91.19 94 PHE A N 1
ATOM 721 C CA . PHE A 1 94 ? -2.583 -7.212 2.826 1.00 91.19 94 PHE A CA 1
ATOM 722 C C . PHE A 1 94 ? -3.989 -6.993 3.405 1.00 91.19 94 PHE A C 1
ATOM 724 O O . PHE A 1 94 ? -4.140 -6.662 4.582 1.00 91.19 94 PHE A O 1
ATOM 731 N N . ILE A 1 95 ? -5.037 -7.243 2.617 1.00 88.69 95 ILE A N 1
ATOM 732 C CA . ILE A 1 95 ? -6.433 -7.157 3.074 1.00 88.69 95 ILE A CA 1
ATOM 733 C C . ILE A 1 95 ? -6.697 -8.125 4.235 1.00 88.69 95 ILE A C 1
ATOM 735 O O . ILE A 1 95 ? -7.345 -7.764 5.220 1.00 88.69 95 ILE A O 1
ATOM 739 N N . GLU A 1 96 ? -6.184 -9.350 4.155 1.00 87.56 96 GLU A N 1
ATOM 740 C CA . GLU A 1 96 ? -6.298 -10.321 5.239 1.00 87.56 96 GLU A CA 1
ATOM 741 C C . GLU A 1 96 ? -5.535 -9.877 6.496 1.00 87.56 96 GLU A C 1
ATOM 743 O O . GLU A 1 96 ? -6.018 -10.067 7.613 1.00 87.56 96 GLU A O 1
ATOM 748 N N . ALA A 1 97 ? -4.358 -9.261 6.347 1.00 87.25 97 ALA A N 1
ATOM 749 C CA . ALA A 1 97 ? -3.601 -8.702 7.464 1.00 87.25 97 ALA A CA 1
ATOM 750 C C . ALA A 1 97 ? -4.367 -7.562 8.160 1.00 87.25 97 ALA A C 1
ATOM 752 O O . ALA A 1 97 ? -4.414 -7.526 9.395 1.00 87.25 97 ALA A O 1
ATOM 753 N N . LEU A 1 98 ? -5.041 -6.697 7.393 1.00 85.56 98 LEU A N 1
ATOM 754 C CA . LEU A 1 98 ? -5.954 -5.678 7.923 1.00 85.56 98 LEU A CA 1
ATOM 755 C C . LEU A 1 98 ? -7.113 -6.308 8.699 1.00 85.56 98 LEU A C 1
ATOM 757 O O . LEU A 1 98 ? -7.395 -5.904 9.827 1.00 85.56 98 LEU A O 1
ATOM 761 N N . ALA A 1 99 ? -7.745 -7.338 8.135 1.00 83.19 99 ALA A N 1
ATOM 762 C CA . ALA A 1 99 ? -8.859 -8.055 8.759 1.00 83.19 99 ALA A CA 1
ATOM 763 C C . ALA A 1 99 ? -8.475 -8.831 10.028 1.00 83.19 99 ALA A C 1
ATOM 765 O O . ALA A 1 99 ? -9.353 -9.199 10.808 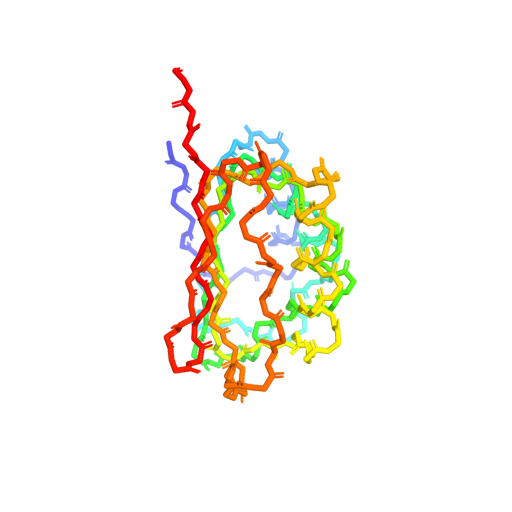1.00 83.19 99 ALA A O 1
ATOM 766 N N . ARG A 1 100 ? -7.180 -9.088 10.242 1.00 84.19 100 ARG A N 1
ATOM 767 C CA . ARG A 1 100 ? -6.634 -9.660 11.481 1.00 84.19 100 ARG A CA 1
ATOM 768 C C . ARG A 1 100 ? -6.229 -8.594 12.506 1.00 84.19 100 ARG A C 1
ATOM 770 O O . ARG A 1 100 ? -5.916 -8.937 13.639 1.00 84.19 100 ARG A O 1
ATOM 777 N N . GLY A 1 101 ? -6.246 -7.312 12.134 1.00 78.88 101 GLY A N 1
ATOM 778 C CA . GLY A 1 101 ? -5.793 -6.211 12.987 1.00 78.88 101 GLY A CA 1
ATOM 779 C C . GLY A 1 101 ? -4.269 -6.080 13.069 1.00 78.88 101 GLY A C 1
ATOM 780 O O . GLY A 1 101 ? -3.765 -5.324 13.899 1.00 78.88 101 GLY A O 1
ATOM 781 N N . ASN A 1 102 ? -3.530 -6.774 12.198 1.00 80.31 102 ASN A N 1
ATOM 782 C CA . ASN A 1 102 ? -2.066 -6.729 12.170 1.00 80.31 102 ASN A CA 1
ATOM 783 C C . ASN A 1 102 ? -1.538 -5.398 11.615 1.00 80.31 102 ASN A C 1
ATOM 785 O O . ASN A 1 102 ? -0.363 -5.081 11.779 1.00 80.31 102 ASN A O 1
ATOM 789 N N . GLN A 1 103 ? -2.403 -4.615 10.968 1.00 75.81 103 GLN A N 1
ATOM 790 C CA . GLN A 1 103 ? -2.036 -3.389 10.276 1.00 75.81 103 GLN A CA 1
ATOM 791 C C . GLN A 1 103 ? -3.021 -2.276 10.643 1.00 75.81 103 GLN A C 1
ATOM 793 O O . GLN A 1 103 ? -4.237 -2.423 10.518 1.00 75.81 103 GLN A O 1
ATOM 798 N N . LYS A 1 104 ? -2.494 -1.166 11.172 1.00 77.81 104 LYS A N 1
ATOM 799 C CA . LYS A 1 104 ? -3.294 -0.050 11.695 1.00 77.81 104 LYS A CA 1
ATOM 800 C C . LYS A 1 104 ? -3.477 1.014 10.619 1.00 77.81 104 LYS A C 1
ATOM 802 O O . LYS A 1 104 ? -2.701 1.960 10.548 1.00 77.81 104 LYS A O 1
ATOM 807 N N . VAL A 1 105 ? -4.515 0.861 9.802 1.00 82.50 105 VAL A N 1
ATOM 808 C CA . VAL A 1 105 ? -4.863 1.820 8.742 1.00 82.50 105 VAL A CA 1
ATOM 809 C C . VAL A 1 105 ? -6.058 2.664 9.168 1.00 82.50 105 VAL A C 1
ATOM 811 O O . VAL A 1 105 ? -7.098 2.125 9.535 1.00 82.50 105 VAL A O 1
ATOM 814 N N . LYS A 1 106 ? -5.913 3.989 9.102 1.00 85.25 106 LYS A N 1
ATOM 815 C CA . LYS A 1 106 ? -7.001 4.962 9.271 1.00 85.25 106 LYS A CA 1
ATOM 816 C C . LYS A 1 106 ? -7.653 5.297 7.936 1.00 85.25 106 LYS A C 1
ATOM 818 O O . LYS A 1 106 ? -8.876 5.285 7.845 1.00 85.25 106 LYS A O 1
ATOM 823 N N . ARG A 1 107 ? -6.848 5.568 6.905 1.00 86.50 107 ARG A N 1
ATOM 824 C CA . ARG A 1 107 ? -7.320 5.897 5.555 1.00 86.50 107 ARG A CA 1
ATOM 825 C C . ARG A 1 107 ? -6.324 5.414 4.503 1.00 86.50 107 ARG A C 1
ATOM 827 O O . ARG A 1 107 ? -5.165 5.790 4.545 1.00 86.50 107 ARG A O 1
ATOM 834 N N . GLY A 1 108 ? -6.764 4.611 3.548 1.00 90.31 108 GLY A N 1
ATOM 835 C CA . GLY A 1 108 ? -5.909 4.049 2.507 1.00 90.31 108 GLY A CA 1
ATOM 836 C C . GLY A 1 108 ? -6.596 4.059 1.151 1.00 90.31 108 GLY A C 1
ATOM 837 O O . GLY A 1 108 ? -7.794 3.787 1.073 1.00 90.31 108 GLY A O 1
ATOM 838 N N . VAL A 1 109 ? -5.849 4.346 0.091 1.00 91.44 109 VAL A N 1
ATOM 839 C CA . VAL A 1 109 ? -6.277 4.125 -1.296 1.00 91.44 109 VAL A CA 1
ATOM 840 C C . VAL A 1 109 ? -5.170 3.381 -2.033 1.00 91.44 109 VAL A C 1
ATOM 842 O O . VAL A 1 109 ? -4.003 3.748 -1.914 1.00 91.44 109 VAL A O 1
ATOM 845 N N . ILE A 1 110 ? -5.526 2.335 -2.777 1.00 92.38 110 ILE A N 1
ATOM 846 C CA . ILE A 1 110 ? -4.620 1.665 -3.719 1.00 92.38 110 ILE A CA 1
ATOM 847 C C . ILE A 1 110 ? -5.347 1.543 -5.051 1.00 92.38 110 ILE A C 1
ATOM 849 O O . ILE A 1 110 ? -6.388 0.889 -5.132 1.00 92.38 110 ILE A O 1
ATOM 853 N N . SER A 1 111 ? -4.794 2.154 -6.088 1.00 91.19 111 SER A N 1
ATOM 854 C CA . SER A 1 111 ? -5.211 1.964 -7.474 1.00 91.19 111 SER A CA 1
ATOM 855 C C . SER A 1 111 ? -4.322 0.880 -8.078 1.00 91.19 111 SER A C 1
ATOM 857 O O . SER A 1 111 ? -3.105 0.959 -7.980 1.00 91.19 111 SER A O 1
ATOM 859 N N . THR A 1 112 ? -4.903 -0.165 -8.655 1.00 90.12 112 THR A N 1
ATOM 860 C CA . THR A 1 112 ? -4.173 -1.352 -9.138 1.00 90.12 112 THR A CA 1
ATOM 861 C C . THR A 1 112 ? -4.179 -1.451 -10.659 1.00 90.12 112 THR A C 1
ATOM 863 O O . THR A 1 112 ? -5.052 -0.896 -11.323 1.00 90.12 112 THR A O 1
ATOM 866 N N . ASN A 1 113 ? -3.266 -2.249 -11.215 1.00 88.62 113 ASN A N 1
ATOM 867 C CA . ASN A 1 113 ? -3.203 -2.504 -12.660 1.00 88.62 113 ASN A CA 1
ATOM 868 C C . ASN A 1 113 ? -4.223 -3.565 -13.123 1.00 88.62 113 ASN A C 1
ATOM 870 O O . ASN A 1 113 ? -4.244 -3.955 -14.290 1.00 88.62 113 ASN A O 1
ATOM 874 N N . PHE A 1 114 ? -5.053 -4.091 -12.217 1.00 89.31 114 PHE A N 1
ATOM 875 C CA . PHE A 1 114 ? -5.986 -5.182 -12.489 1.00 89.31 114 PHE A CA 1
ATOM 876 C C . PHE A 1 114 ? -7.364 -4.914 -11.877 1.00 89.31 114 PHE A C 1
ATOM 878 O O . PHE A 1 114 ? -7.533 -4.141 -10.944 1.00 89.31 114 PHE A O 1
ATOM 885 N N . ARG A 1 115 ? -8.399 -5.575 -12.399 1.00 87.12 115 ARG A N 1
ATOM 886 C CA . ARG A 1 115 ? -9.761 -5.419 -11.868 1.00 87.12 115 ARG A CA 1
ATOM 887 C C . ARG A 1 115 ? -9.923 -6.146 -10.536 1.00 87.12 115 ARG A C 1
ATOM 889 O O . ARG A 1 115 ? -9.578 -7.318 -10.422 1.00 87.12 115 ARG A O 1
ATOM 896 N N . LEU A 1 116 ? -10.574 -5.495 -9.574 1.00 87.06 116 LEU A N 1
ATOM 897 C CA . LEU A 1 116 ? -10.744 -6.006 -8.206 1.00 87.06 116 LEU A CA 1
ATOM 898 C C . LEU A 1 116 ? -11.941 -6.950 -8.006 1.00 87.06 116 LEU A C 1
ATOM 900 O O . LEU A 1 116 ? -12.214 -7.377 -6.881 1.00 87.06 116 LEU A O 1
ATOM 904 N N . ARG A 1 117 ? -12.684 -7.276 -9.073 1.00 78.56 117 ARG A N 1
ATOM 905 C CA . ARG A 1 117 ? -13.923 -8.077 -8.989 1.00 78.56 117 ARG A CA 1
ATOM 906 C C . ARG A 1 117 ? -13.705 -9.442 -8.331 1.00 78.56 117 ARG A C 1
ATOM 908 O O . ARG A 1 117 ? -14.596 -9.922 -7.637 1.00 78.56 117 ARG A O 1
ATOM 915 N N . GLU A 1 118 ? -12.520 -10.014 -8.504 1.00 76.75 118 GLU A N 1
ATOM 916 C CA . GLU A 1 118 ? -12.191 -11.378 -8.083 1.00 76.75 118 GLU A CA 1
ATOM 917 C C . GLU A 1 118 ? -11.519 -11.461 -6.706 1.00 76.75 118 GLU A C 1
ATOM 919 O O . GLU A 1 118 ? -11.406 -12.556 -6.171 1.00 76.75 118 GLU A O 1
ATOM 924 N N . ILE A 1 119 ? -11.119 -10.337 -6.096 1.00 80.31 119 ILE A N 1
ATOM 925 C CA . ILE A 1 119 ? -10.478 -10.362 -4.771 1.00 80.31 119 ILE A CA 1
ATOM 926 C C . ILE A 1 119 ? -11.545 -10.504 -3.680 1.00 80.31 119 ILE A C 1
ATOM 928 O O . ILE A 1 119 ? -12.398 -9.616 -3.552 1.00 80.31 119 ILE A O 1
ATOM 932 N N . PRO A 1 120 ? -11.523 -11.579 -2.871 1.00 79.94 120 PRO A N 1
ATOM 933 C CA . PRO A 1 120 ? -12.450 -11.732 -1.761 1.00 79.94 120 PRO A CA 1
ATOM 934 C C . PRO A 1 120 ? -12.251 -10.603 -0.752 1.00 79.94 120 PRO A C 1
ATOM 936 O O . PRO A 1 120 ? -11.132 -10.325 -0.326 1.00 79.94 120 PRO A O 1
ATOM 939 N N . LEU A 1 121 ? -13.345 -9.957 -0.344 1.00 79.19 121 LEU A N 1
ATOM 940 C CA . LEU A 1 121 ? -13.292 -9.051 0.795 1.00 79.19 121 LEU A CA 1
ATOM 941 C C . LEU A 1 121 ? -13.584 -9.824 2.078 1.00 79.19 121 LEU A C 1
ATOM 943 O O . LEU A 1 121 ? -14.497 -10.657 2.093 1.00 79.19 121 LEU A O 1
ATOM 947 N N . PRO A 1 122 ? -12.854 -9.532 3.163 1.00 73.94 122 PRO A N 1
ATOM 948 C CA . PRO A 1 122 ? -13.162 -10.078 4.465 1.00 73.94 122 PRO A CA 1
ATOM 949 C C . PRO A 1 122 ? -14.581 -9.654 4.834 1.00 73.94 122 PRO A C 1
ATOM 951 O O . PRO A 1 122 ? -15.008 -8.526 4.567 1.00 73.94 122 PRO A O 1
ATOM 954 N N . LYS A 1 123 ? -15.331 -10.571 5.453 1.00 69.19 123 LYS A N 1
ATOM 955 C CA . LYS A 1 123 ? -16.605 -10.201 6.069 1.00 69.19 123 LYS A CA 1
ATOM 956 C C . LYS A 1 123 ? -16.331 -9.091 7.088 1.00 69.19 123 LYS A C 1
ATOM 958 O O . LYS A 1 123 ? -15.283 -9.155 7.733 1.00 69.19 123 LYS A O 1
ATOM 963 N N . PRO A 1 124 ? -17.246 -8.121 7.262 1.00 59.75 124 PRO A N 1
ATOM 964 C CA . PRO A 1 124 ? -17.114 -7.121 8.311 1.00 59.75 124 PRO A CA 1
ATOM 965 C C . PRO A 1 124 ? -16.959 -7.849 9.648 1.00 59.75 124 PRO A C 1
ATOM 967 O O . PRO A 1 124 ? -17.910 -8.440 10.159 1.00 59.75 124 PRO A O 1
ATOM 970 N N . SER A 1 125 ? -15.735 -7.911 10.161 1.00 58.16 125 SER A N 1
ATOM 971 C CA . SER A 1 125 ? -15.472 -8.410 11.500 1.00 58.16 125 SER A CA 1
ATOM 972 C C . SER A 1 125 ? -15.719 -7.266 12.482 1.00 58.16 125 SER A C 1
ATOM 974 O O . SER A 1 125 ? -15.993 -6.131 12.096 1.00 58.16 125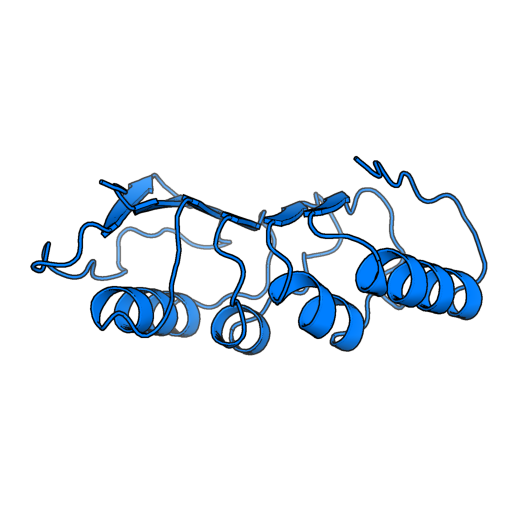 SER A O 1
ATOM 976 N N . SER A 1 126 ? -15.602 -7.534 13.777 1.00 51.94 126 SER A N 1
ATOM 977 C CA . SER A 1 126 ? -15.606 -6.526 14.849 1.00 51.94 126 SER A CA 1
ATOM 978 C C . SER A 1 126 ? -14.554 -5.410 14.677 1.00 51.94 126 SER A C 1
ATOM 980 O O . SER A 1 126 ? -14.511 -4.468 15.471 1.00 51.94 126 SER A O 1
ATOM 982 N N . ILE A 1 127 ? -13.718 -5.495 13.639 1.00 55.09 127 ILE A N 1
ATOM 983 C CA . ILE A 1 127 ? -12.769 -4.481 13.209 1.00 55.09 127 ILE A CA 1
ATOM 984 C C . ILE A 1 127 ? -13.506 -3.421 12.388 1.00 55.09 127 ILE A C 1
ATOM 986 O O . ILE A 1 127 ? -14.129 -3.697 11.368 1.00 55.09 127 ILE A O 1
ATOM 990 N N . ARG A 1 128 ? -13.392 -2.168 12.826 1.00 66.75 128 ARG A N 1
ATOM 991 C CA . ARG A 1 128 ? -14.055 -0.986 12.252 1.00 66.75 128 ARG A CA 1
ATOM 992 C C . ARG A 1 128 ? -13.460 -0.521 10.920 1.00 66.75 128 ARG A C 1
ATOM 994 O O . ARG A 1 128 ? -13.502 0.670 10.622 1.00 66.75 128 ARG A O 1
ATOM 1001 N N . THR A 1 129 ? -12.873 -1.435 10.159 1.00 70.75 129 THR A N 1
ATOM 1002 C CA . THR A 1 129 ? -12.214 -1.145 8.891 1.00 70.75 129 THR A CA 1
ATOM 1003 C C . THR A 1 129 ? -13.177 -1.445 7.752 1.00 70.75 129 THR A C 1
ATOM 1005 O O . THR A 1 129 ? -13.530 -2.590 7.485 1.00 70.75 129 THR A O 1
ATOM 1008 N N . PHE A 1 130 ? -13.603 -0.390 7.076 1.00 79.12 130 PHE A N 1
ATOM 1009 C CA . PHE A 1 130 ? -14.395 -0.427 5.863 1.00 79.12 130 PHE A CA 1
ATOM 1010 C C . PHE A 1 130 ? -13.459 -0.590 4.676 1.00 79.12 130 PHE A C 1
ATOM 1012 O O . PHE A 1 130 ? -12.532 0.201 4.504 1.00 79.12 130 PHE A O 1
ATOM 1019 N N . ILE A 1 131 ? -13.711 -1.615 3.864 1.00 80.88 131 ILE A N 1
ATOM 1020 C CA . ILE A 1 131 ? -12.979 -1.871 2.628 1.00 80.88 131 ILE A CA 1
ATOM 1021 C C . ILE A 1 131 ? -13.979 -1.826 1.476 1.00 80.88 131 ILE A C 1
ATOM 1023 O O . ILE A 1 131 ? -14.907 -2.632 1.417 1.00 80.88 131 ILE A O 1
ATOM 1027 N N . GLN A 1 132 ? -13.792 -0.879 0.565 1.00 83.81 132 GLN A N 1
ATOM 1028 C CA . GLN A 1 132 ? -14.622 -0.691 -0.619 1.00 83.81 132 GLN A CA 1
ATOM 1029 C C . GLN A 1 132 ? -13.791 -0.959 -1.873 1.00 83.81 132 GLN A C 1
ATOM 1031 O O . GLN A 1 132 ? -12.638 -0.547 -1.957 1.00 83.81 132 GLN A O 1
ATOM 1036 N N . ARG A 1 133 ? -14.390 -1.642 -2.851 1.00 85.44 133 ARG A N 1
ATOM 1037 C CA . ARG A 1 133 ? -13.805 -1.873 -4.177 1.00 85.44 133 ARG A CA 1
ATOM 1038 C C . ARG A 1 133 ? -14.573 -1.068 -5.214 1.00 85.44 133 ARG A C 1
ATOM 1040 O O . ARG A 1 133 ? -15.800 -1.139 -5.242 1.00 85.44 133 ARG A O 1
ATOM 1047 N N . GLU A 1 134 ? -13.859 -0.388 -6.096 1.00 83.50 134 GLU A N 1
ATOM 1048 C CA . GLU A 1 134 ? -14.431 0.378 -7.198 1.00 83.50 134 GLU A CA 1
ATOM 1049 C C . GLU A 1 134 ? -13.544 0.242 -8.440 1.00 83.50 134 GLU A C 1
ATOM 1051 O O . GLU A 1 134 ? -12.480 0.841 -8.537 1.00 83.50 134 GLU A O 1
ATOM 1056 N N . GLY A 1 135 ? -13.955 -0.604 -9.391 1.00 87.44 135 GLY A N 1
ATOM 1057 C CA . GLY A 1 135 ? -13.190 -0.862 -10.616 1.00 87.44 135 GLY A CA 1
ATOM 1058 C C . GLY A 1 135 ? -11.796 -1.447 -10.346 1.00 87.44 135 GLY A C 1
ATOM 1059 O O . GLY A 1 135 ? -11.653 -2.666 -10.195 1.00 87.44 135 GLY A O 1
ATOM 1060 N N . TYR A 1 136 ? -10.800 -0.562 -10.316 1.00 87.75 136 TYR A N 1
ATOM 1061 C CA . TYR A 1 136 ? -9.374 -0.831 -10.100 1.00 87.75 136 TYR A CA 1
ATOM 1062 C C . TYR A 1 136 ? -8.869 -0.305 -8.744 1.00 87.75 136 TYR A C 1
ATOM 1064 O O . TYR A 1 136 ? -7.707 -0.517 -8.403 1.00 87.75 136 TYR A O 1
ATOM 1072 N N . GLU A 1 137 ? -9.723 0.363 -7.964 1.00 89.69 137 GLU A N 1
ATOM 1073 C CA . GLU A 1 137 ? -9.366 0.991 -6.693 1.00 89.69 137 GLU A CA 1
ATOM 1074 C C . GLU A 1 137 ? -9.924 0.250 -5.483 1.00 89.69 137 GLU A C 1
ATOM 1076 O O . GLU A 1 137 ? -11.101 -0.126 -5.435 1.00 89.69 137 GLU A O 1
ATOM 1081 N N . ILE A 1 138 ? -9.084 0.102 -4.464 1.00 88.81 138 ILE A N 1
ATOM 1082 C CA . ILE A 1 138 ? -9.498 -0.301 -3.126 1.00 88.81 138 ILE A CA 1
ATOM 1083 C C . ILE A 1 138 ? -9.357 0.883 -2.176 1.00 88.81 138 ILE A C 1
ATOM 1085 O O . ILE A 1 138 ? -8.319 1.543 -2.113 1.00 88.81 138 ILE A O 1
ATOM 1089 N N . ARG A 1 139 ? -10.428 1.156 -1.436 1.00 89.19 139 ARG A N 1
ATOM 1090 C CA . ARG A 1 139 ? -10.507 2.227 -0.444 1.00 89.19 139 ARG A CA 1
ATOM 1091 C C . ARG A 1 139 ? -10.673 1.610 0.927 1.00 89.19 139 ARG A C 1
ATOM 1093 O O . ARG A 1 139 ? -11.530 0.751 1.124 1.00 89.19 139 ARG A O 1
ATOM 1100 N N . ILE A 1 140 ? -9.847 2.050 1.861 1.00 88.31 140 ILE A N 1
ATOM 1101 C CA . ILE A 1 140 ? -9.788 1.549 3.228 1.00 88.31 140 ILE A CA 1
ATOM 1102 C C . ILE A 1 140 ? -10.035 2.727 4.160 1.00 88.31 140 ILE A C 1
ATOM 1104 O O . ILE A 1 140 ? -9.386 3.765 4.040 1.00 88.31 140 ILE A O 1
ATOM 1108 N N . ALA A 1 141 ? -10.958 2.579 5.099 1.00 84.56 141 ALA A N 1
ATOM 1109 C CA . ALA A 1 141 ? -11.212 3.574 6.132 1.00 84.56 141 ALA A CA 1
ATOM 1110 C C . ALA A 1 141 ? -11.457 2.882 7.468 1.00 84.56 141 ALA A C 1
ATOM 1112 O O . ALA A 1 141 ? -12.178 1.892 7.515 1.00 84.56 141 ALA A O 1
ATOM 1113 N N . SER A 1 142 ? -10.891 3.396 8.554 1.00 81.31 142 SER A N 1
ATOM 1114 C CA . SER A 1 142 ? -11.206 2.940 9.908 1.00 81.31 142 SER A CA 1
ATOM 1115 C C . SER A 1 142 ? -11.956 4.019 10.676 1.00 81.31 142 SER A C 1
ATOM 1117 O O . SER A 1 142 ? -11.602 5.196 10.602 1.00 81.31 142 SER A O 1
ATOM 1119 N N . VAL A 1 143 ? -12.996 3.628 11.415 1.00 65.25 143 VAL A N 1
ATOM 1120 C CA . VAL A 1 143 ? -13.766 4.554 12.259 1.00 65.25 143 VAL A CA 1
ATOM 1121 C C . VAL A 1 143 ? -13.133 4.625 13.646 1.00 65.25 143 VAL A C 1
ATOM 1123 O O . VAL A 1 143 ? -13.318 3.733 14.486 1.00 65.25 143 VAL A O 1
ATOM 1126 N N . GLU A 1 144 ? -12.386 5.699 13.894 1.00 57.72 144 GLU A N 1
ATOM 1127 C CA . GLU A 1 144 ? -11.909 6.034 15.237 1.00 57.72 144 GLU A CA 1
ATOM 1128 C C . GLU A 1 144 ? -13.065 6.533 16.119 1.00 57.72 144 GLU A C 1
ATOM 1130 O O . GLU A 1 144 ? -14.085 7.014 15.627 1.00 57.72 144 GLU A O 1
ATOM 1135 N N . LYS A 1 145 ? -12.939 6.289 17.424 1.00 50.47 145 LYS A N 1
ATOM 1136 C CA . LYS A 1 145 ? -13.911 6.665 18.456 1.00 50.47 145 LYS A CA 1
ATOM 1137 C C . LYS A 1 145 ? -13.675 8.102 18.900 1.00 50.47 145 LYS A C 1
ATOM 1139 O O . LYS A 1 145 ? -12.484 8.473 18.970 1.00 50.47 145 LYS A O 1
#

Secondary structure (DSSP, 8-state):
-------S--HHHHHHHHHHHHHH-SEEEEEESS--TTS--HHHHHHHTTSSEEEEEESSS-EEEEHHHHHT---SEEEE-SSEE--HHHHHHHHHHHHTT-S--SEEEEE-SS-GGGSPPPP--SS-EEEEEETTEEEEEE---